Protein AF-X1AWE0-F1 (afdb_monomer_lite)

pLDDT: mean 93.88, std 6.49, range [54.72, 98.06]

Foldseek 3Di:
DDDDAWDWDDPDVPRIDIDDQDQDQEEEFEAEAEDDAGLVSLLVGLLVSVVSVHPAYAYDYDAYVPPRGDPNNVVSNVVSPHD

Sequence (83 aa):
MKRQVDFEVETLPGVHLGQKIIPVASSGSYVPGGRYPMLASAHMTVITPKVAGVSRAVACSPPVKGQGLWPATLYSMHAAGAD

Organism: NCBI:txid412755

Secondary structure (DSSP, 8-state):
-PPP--EEEEEETTEEEEE-----SEEEEE---SSS--HHHHHHHHHHHHHHT-SEEEEE-PPBTTTB--HHHHHHHHHTT--

Radius of gyration: 18.52 Å; chains: 1; bounding box: 39×25×56 Å

InterPro domains:
  IPR012131 Histidinol dehydrogenase [PF00815] (8-83)
  IPR012131 Histidinol dehydrogenase [PR00083] (9-36)
  IPR012131 Histidinol dehydrogenase [PR00083] (72-83)
  IPR012131 Histidinol dehydrogenase [PTHR21256] (3-83)
  IPR016161 Aldehyde/histidinol dehydrogenase [SSF53720] (3-82)

Structure (mmCIF, N/CA/C/O backbone):
data_AF-X1AWE0-F1
#
_entry.id   AF-X1AWE0-F1
#
loop_
_atom_site.group_PDB
_atom_site.id
_atom_site.type_symbol
_atom_site.label_atom_id
_atom_site.label_alt_id
_atom_site.label_comp_id
_atom_site.label_asym_id
_atom_site.label_entity_id
_atom_site.label_seq_id
_atom_site.pdbx_PDB_ins_code
_atom_site.Cartn_x
_atom_site.Cartn_y
_atom_site.Cartn_z
_atom_site.occupancy
_atom_site.B_iso_or_equiv
_atom_site.auth_seq_id
_atom_site.auth_comp_id
_atom_site.auth_asym_id
_atom_site.auth_atom_id
_atom_site.pdbx_PDB_model_num
ATOM 1 N N . MET A 1 1 ? -0.953 -12.404 15.728 1.00 54.72 1 MET A N 1
ATOM 2 C CA . MET A 1 1 ? -0.612 -11.009 16.095 1.00 54.72 1 MET A CA 1
ATOM 3 C C . MET A 1 1 ? -1.900 -10.192 16.100 1.00 54.72 1 MET A C 1
ATOM 5 O O . MET A 1 1 ? -2.657 -10.323 15.147 1.00 54.72 1 MET A O 1
ATOM 9 N N . LYS A 1 2 ? -2.217 -9.443 17.167 1.00 68.56 2 LYS A N 1
ATOM 10 C CA . LYS A 1 2 ? -3.449 -8.628 17.238 1.00 68.56 2 LYS A CA 1
ATOM 11 C C . LYS A 1 2 ? -3.242 -7.313 16.474 1.00 68.56 2 LYS A C 1
ATOM 13 O O . LYS A 1 2 ? -2.271 -6.612 16.741 1.00 68.56 2 LYS A O 1
ATOM 18 N N . ARG A 1 3 ? -4.139 -6.992 15.534 1.00 81.19 3 ARG A N 1
ATOM 19 C CA . ARG A 1 3 ? -4.215 -5.667 14.894 1.00 81.19 3 ARG A CA 1
ATOM 20 C C . ARG A 1 3 ? -4.622 -4.646 15.960 1.00 81.19 3 ARG A C 1
ATOM 22 O O . ARG A 1 3 ? -5.507 -4.958 16.756 1.00 81.19 3 ARG A O 1
ATOM 29 N N . GLN A 1 4 ? -3.999 -3.467 15.991 1.00 83.44 4 GLN A N 1
ATOM 30 C CA . GLN A 1 4 ? -4.538 -2.384 16.817 1.00 83.44 4 GLN A CA 1
ATOM 31 C C . GLN A 1 4 ? -5.938 -2.016 16.306 1.00 83.44 4 GLN A C 1
ATOM 33 O O . GLN A 1 4 ? -6.196 -2.058 15.102 1.00 83.44 4 GLN A O 1
ATOM 38 N N . VAL A 1 5 ? -6.850 -1.721 17.224 1.00 90.31 5 VAL A N 1
ATOM 39 C CA . VAL A 1 5 ? -8.238 -1.362 16.925 1.00 90.31 5 VAL A CA 1
ATOM 40 C C . VAL A 1 5 ? -8.547 -0.021 17.566 1.00 90.31 5 VAL A C 1
ATOM 42 O O . VAL A 1 5 ? -7.909 0.349 18.554 1.00 90.31 5 VAL A O 1
ATOM 45 N N . ASP A 1 6 ? -9.507 0.691 16.989 1.00 95.25 6 ASP A N 1
ATOM 46 C CA . ASP A 1 6 ? -10.013 1.932 17.560 1.00 95.25 6 ASP A CA 1
ATOM 47 C C . ASP A 1 6 ? -10.542 1.679 18.973 1.00 95.25 6 ASP A C 1
ATOM 49 O O . ASP A 1 6 ? -11.140 0.634 19.253 1.00 95.25 6 ASP A O 1
ATOM 53 N N . PHE A 1 7 ? -10.324 2.643 19.861 1.00 95.31 7 PHE A N 1
ATOM 54 C CA . PHE A 1 7 ? -10.890 2.601 21.200 1.00 95.31 7 PHE A CA 1
ATOM 55 C C . PHE A 1 7 ? -11.262 3.997 21.676 1.00 95.31 7 PHE A C 1
ATOM 57 O O . PHE A 1 7 ? -10.665 4.997 21.274 1.00 95.31 7 PHE A O 1
ATOM 64 N N . GLU A 1 8 ? -12.227 4.025 22.582 1.00 97.25 8 GLU A N 1
ATOM 65 C CA . GLU A 1 8 ? -12.666 5.203 23.309 1.00 97.25 8 GLU A CA 1
ATOM 66 C C . GLU A 1 8 ? -12.972 4.781 24.748 1.00 97.25 8 GLU A C 1
ATOM 68 O O . GLU A 1 8 ? -13.458 3.675 24.993 1.00 97.25 8 GLU A O 1
ATOM 73 N N . VAL A 1 9 ? -12.638 5.641 25.701 1.00 97.31 9 VAL A N 1
ATOM 74 C CA . VAL A 1 9 ? -12.875 5.453 27.127 1.00 97.31 9 VAL A CA 1
ATOM 75 C C . VAL A 1 9 ? -13.310 6.778 27.739 1.00 97.31 9 VAL A C 1
ATOM 77 O O . VAL A 1 9 ? -12.760 7.833 27.427 1.00 97.31 9 VAL A O 1
ATOM 80 N N . GLU A 1 10 ? -14.294 6.723 28.627 1.00 97.62 10 GLU A N 1
ATOM 81 C CA . GLU A 1 10 ? -14.666 7.857 29.465 1.00 97.62 10 GLU A CA 1
ATOM 82 C C . GLU A 1 10 ? -13.764 7.865 30.706 1.00 97.62 10 GLU A C 1
ATOM 84 O O . GLU A 1 10 ? -13.835 6.968 31.545 1.00 97.62 10 GLU A O 1
ATOM 89 N N . THR A 1 11 ? -12.857 8.836 30.810 1.00 96.81 11 THR A N 1
ATOM 90 C CA . THR A 1 11 ? -11.875 8.880 31.910 1.00 96.81 11 THR A CA 1
ATOM 91 C C . THR A 1 11 ? -12.392 9.594 33.154 1.00 96.81 11 THR A C 1
ATOM 93 O O . THR A 1 11 ? -11.945 9.314 34.263 1.00 96.81 11 THR A O 1
ATOM 96 N N . LEU A 1 12 ? -13.315 10.535 32.961 1.00 97.12 12 LEU A N 1
ATOM 97 C CA . LEU A 1 12 ? -14.046 11.291 33.979 1.00 97.12 12 LEU A CA 1
ATOM 98 C C . LEU A 1 12 ? -15.460 11.536 33.434 1.00 97.12 12 LEU A C 1
ATOM 100 O O . LEU A 1 12 ? -15.604 11.527 32.212 1.00 97.12 12 LEU A O 1
ATOM 104 N N . PRO A 1 13 ? -16.471 11.815 34.277 1.00 97.69 13 PRO A N 1
ATOM 105 C CA . PRO A 1 13 ? -17.827 12.094 33.806 1.00 97.69 13 PRO A CA 1
ATOM 106 C C . PRO A 1 13 ? -17.855 13.146 32.682 1.00 97.69 13 PRO A C 1
ATOM 108 O O . PRO A 1 13 ? -17.479 14.301 32.895 1.00 97.69 13 PRO A O 1
ATOM 111 N N . GLY A 1 14 ? -18.267 12.733 31.481 1.00 97.69 14 GLY A N 1
ATOM 112 C CA . GLY A 1 14 ? -18.343 13.556 30.270 1.00 97.69 14 GLY A CA 1
ATOM 113 C C . GLY A 1 14 ? -17.027 13.766 29.501 1.00 97.69 14 GLY A C 1
ATOM 114 O O . GLY A 1 14 ? -17.027 14.493 28.507 1.00 97.69 14 GLY A O 1
ATOM 115 N N . VAL A 1 15 ? -15.908 13.163 29.918 1.00 97.69 15 VAL A N 1
ATOM 116 C CA . VAL A 1 15 ? -14.595 13.289 29.256 1.00 97.69 15 VAL A CA 1
ATOM 117 C C . VAL A 1 15 ? -14.244 11.995 28.529 1.00 97.69 15 VAL A C 1
ATOM 119 O O . VAL A 1 15 ? -13.789 11.031 29.144 1.00 97.69 15 VAL A O 1
ATOM 122 N N . HIS A 1 16 ? -14.400 12.007 27.206 1.00 97.44 16 HIS A N 1
ATOM 123 C CA . HIS A 1 16 ? -14.093 10.879 26.325 1.00 97.44 16 HIS A CA 1
ATOM 124 C C . HIS A 1 16 ? -12.710 11.046 25.689 1.00 97.44 16 HIS A C 1
ATOM 126 O O . HIS A 1 16 ? -12.442 12.048 25.025 1.00 97.44 16 HIS A O 1
ATOM 132 N N . LEU A 1 17 ? -11.837 10.055 25.872 1.00 97.56 17 LEU A N 1
ATOM 133 C CA . LEU A 1 17 ? -10.512 9.982 25.254 1.00 97.56 17 LEU A CA 1
ATOM 134 C C . LEU A 1 17 ? -10.381 8.684 24.459 1.00 97.56 17 LEU A C 1
ATOM 136 O O . LEU A 1 17 ? -10.971 7.667 24.808 1.00 97.56 17 LEU A O 1
ATOM 140 N N . GLY A 1 18 ? -9.574 8.687 23.403 1.00 95.88 18 GLY A N 1
ATOM 141 C CA . GLY A 1 18 ? -9.429 7.509 22.559 1.00 95.88 18 GLY A CA 1
ATOM 142 C C . GLY A 1 18 ? -8.362 7.648 21.488 1.00 95.88 18 GLY A C 1
ATOM 143 O O . GLY A 1 18 ? -7.700 8.680 21.365 1.00 95.88 18 GLY A O 1
ATOM 144 N N . GLN A 1 19 ? -8.224 6.595 20.691 1.00 96.62 19 GLN A N 1
ATOM 145 C CA . GLN A 1 19 ? -7.371 6.557 19.509 1.00 96.62 19 GLN A CA 1
ATOM 146 C C . GLN A 1 19 ? -8.178 6.020 18.330 1.00 96.62 19 GLN A C 1
ATOM 148 O O . GLN A 1 19 ? -8.898 5.029 18.460 1.00 96.62 19 GLN A O 1
ATOM 153 N N . LYS A 1 20 ? -7.997 6.643 17.162 1.00 95.00 20 LYS A N 1
ATOM 154 C CA . LYS A 1 20 ? -8.496 6.139 15.880 1.00 95.00 20 LYS A CA 1
ATOM 155 C C . LYS A 1 20 ? -7.341 5.857 14.933 1.00 95.00 20 LYS A C 1
ATOM 157 O O . LYS A 1 20 ? -6.399 6.648 14.855 1.00 95.00 20 LYS A O 1
ATOM 162 N N . ILE A 1 21 ? -7.428 4.756 14.198 1.00 93.62 21 ILE A N 1
ATOM 163 C CA . ILE A 1 21 ? -6.462 4.385 13.164 1.00 93.62 21 ILE A CA 1
ATOM 164 C C . ILE A 1 21 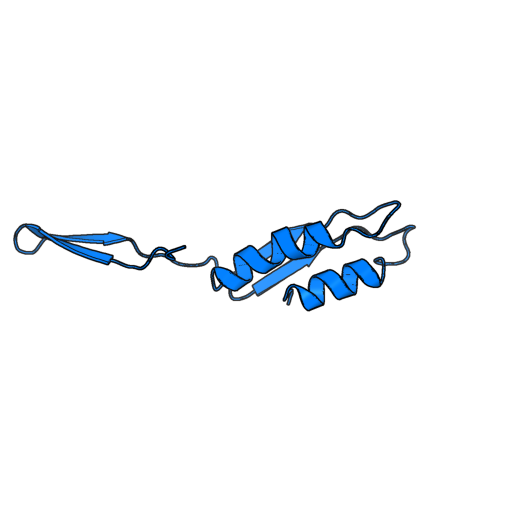? -7.058 4.747 11.812 1.00 93.62 21 ILE A C 1
ATOM 166 O O . ILE A 1 21 ? -7.934 4.062 11.291 1.00 93.62 21 ILE A O 1
ATOM 170 N N . ILE A 1 22 ? -6.567 5.842 11.242 1.00 95.12 22 ILE A N 1
ATOM 171 C CA . ILE A 1 22 ? -7.078 6.381 9.985 1.00 95.12 22 ILE A CA 1
ATOM 172 C C . ILE A 1 22 ? -5.996 6.196 8.913 1.00 95.12 22 ILE A C 1
ATOM 174 O O . ILE A 1 22 ? -4.913 6.772 9.054 1.00 95.12 22 ILE A O 1
ATOM 178 N N . PRO A 1 23 ? -6.236 5.398 7.855 1.00 95.31 23 PRO A N 1
ATOM 179 C CA . PRO A 1 23 ? -5.281 5.277 6.765 1.00 95.31 23 PRO A CA 1
ATOM 180 C C . PRO A 1 23 ? -5.156 6.596 6.005 1.00 95.31 23 PRO A C 1
ATOM 182 O O . PRO A 1 23 ? -6.119 7.346 5.841 1.00 95.31 23 PRO A O 1
ATOM 185 N N . VAL A 1 24 ? -3.960 6.857 5.483 1.00 96.81 24 VAL A N 1
ATOM 186 C CA . VAL A 1 24 ? -3.761 7.950 4.527 1.00 96.81 24 VAL A CA 1
ATOM 187 C C . VAL A 1 24 ? -4.574 7.700 3.255 1.00 96.81 24 VAL A C 1
ATOM 189 O O . VAL A 1 24 ? -4.831 6.556 2.878 1.00 96.81 24 VAL A O 1
ATOM 192 N N . ALA A 1 25 ? -4.939 8.774 2.551 1.00 97.38 25 ALA A N 1
ATOM 193 C CA . ALA A 1 25 ? -5.711 8.662 1.315 1.00 97.38 25 ALA A CA 1
ATOM 194 C C . ALA A 1 25 ? -4.948 7.892 0.220 1.00 97.38 25 ALA A C 1
ATOM 196 O O . ALA A 1 25 ? -5.534 7.078 -0.492 1.00 97.38 25 ALA A O 1
ATOM 197 N N . SER A 1 26 ? -3.635 8.117 0.097 1.00 97.88 26 SER A N 1
ATOM 198 C CA . SER A 1 26 ? -2.791 7.449 -0.894 1.00 97.88 26 SER A CA 1
ATOM 199 C C . SER A 1 26 ? -1.372 7.217 -0.374 1.00 97.88 26 SER A C 1
ATOM 201 O O . SER A 1 26 ? -0.876 7.980 0.453 1.00 97.88 26 SER A O 1
ATOM 203 N N . SER A 1 27 ? -0.723 6.168 -0.878 1.00 98.00 27 SER A N 1
ATOM 204 C CA . SER A 1 27 ? 0.666 5.809 -0.599 1.00 98.00 27 SER A CA 1
ATOM 205 C C . SER A 1 27 ? 1.421 5.555 -1.906 1.00 98.00 27 SER A C 1
ATOM 207 O O . SER A 1 27 ? 0.830 5.106 -2.890 1.00 98.00 27 SER A O 1
ATOM 209 N N . GLY A 1 28 ? 2.717 5.865 -1.910 1.00 97.81 28 GLY A N 1
ATOM 210 C CA . GLY A 1 28 ? 3.630 5.601 -3.017 1.00 97.81 28 GLY A CA 1
ATOM 211 C C . GLY A 1 28 ? 4.749 4.665 -2.573 1.00 97.81 28 GLY A C 1
ATOM 212 O O . GLY A 1 28 ? 5.433 4.937 -1.586 1.00 97.81 28 GLY A O 1
ATOM 213 N N . SER A 1 29 ? 4.952 3.590 -3.327 1.00 96.56 29 SER A N 1
ATOM 214 C CA . SER A 1 29 ? 5.917 2.533 -3.045 1.00 96.56 29 SER A CA 1
ATOM 215 C C . SER A 1 29 ? 6.993 2.509 -4.124 1.00 96.56 29 SER A C 1
ATOM 217 O O . SER A 1 29 ? 6.740 2.175 -5.280 1.00 96.56 29 SER A O 1
ATOM 219 N N . TYR A 1 30 ? 8.220 2.869 -3.755 1.00 95.88 30 TYR A N 1
ATOM 220 C CA . TYR A 1 30 ? 9.361 2.774 -4.659 1.00 95.88 30 TYR A CA 1
ATOM 221 C C . TYR A 1 30 ? 9.955 1.362 -4.632 1.00 95.88 30 TYR A C 1
ATOM 223 O O . TYR A 1 30 ? 10.353 0.867 -3.578 1.00 95.88 30 TYR A O 1
ATOM 231 N N . VAL A 1 31 ? 10.062 0.739 -5.804 1.00 95.44 31 VAL A N 1
ATOM 232 C CA . VAL A 1 31 ? 10.683 -0.570 -6.008 1.00 95.44 31 VAL A CA 1
ATOM 233 C C . VAL A 1 31 ? 12.001 -0.372 -6.760 1.00 95.44 31 VAL A C 1
ATOM 235 O O . VAL A 1 31 ? 11.989 0.083 -7.909 1.00 95.44 31 VAL A O 1
ATOM 238 N N . PRO A 1 32 ? 13.153 -0.720 -6.163 1.00 92.38 32 PRO A N 1
ATOM 239 C CA . PRO A 1 32 ? 14.444 -0.595 -6.821 1.00 92.38 32 PRO A CA 1
ATOM 240 C C . PRO A 1 32 ? 14.488 -1.359 -8.148 1.00 92.38 32 PRO A C 1
ATOM 242 O O . PRO A 1 32 ? 14.062 -2.510 -8.237 1.00 92.38 32 PRO A O 1
ATOM 245 N N . GLY A 1 33 ? 15.018 -0.706 -9.180 1.00 88.50 33 GLY A N 1
ATOM 246 C CA . GLY A 1 33 ? 15.346 -1.337 -10.458 1.00 88.50 33 GLY A CA 1
ATOM 247 C C . GLY A 1 33 ? 16.851 -1.570 -10.606 1.00 88.50 33 GLY A C 1
ATOM 248 O O . GLY A 1 33 ? 17.609 -1.504 -9.640 1.00 88.50 33 GLY A O 1
ATOM 249 N N . GLY A 1 34 ? 17.297 -1.817 -11.838 1.00 87.00 34 GLY A N 1
ATOM 250 C CA . GLY A 1 34 ? 18.713 -1.980 -12.175 1.00 87.00 34 GLY A CA 1
ATOM 251 C C . GLY A 1 34 ? 19.008 -3.317 -12.845 1.00 87.00 34 GLY A C 1
ATOM 252 O O . GLY A 1 34 ? 18.221 -3.802 -13.659 1.00 87.00 34 GLY A O 1
ATOM 253 N N . ARG A 1 35 ? 20.166 -3.905 -12.520 1.00 88.75 35 ARG A N 1
ATOM 254 C CA . ARG A 1 35 ? 20.687 -5.114 -13.183 1.00 88.75 35 ARG A CA 1
ATOM 255 C C . ARG A 1 35 ? 19.778 -6.338 -13.029 1.00 88.75 35 ARG A C 1
ATOM 257 O O . ARG A 1 35 ? 19.769 -7.172 -13.928 1.00 88.75 35 ARG A O 1
ATOM 264 N N . TYR A 1 36 ? 19.038 -6.433 -11.926 1.00 90.44 36 TYR A N 1
ATOM 265 C CA . TYR A 1 36 ? 18.206 -7.589 -11.588 1.00 90.44 36 TYR A CA 1
ATOM 266 C 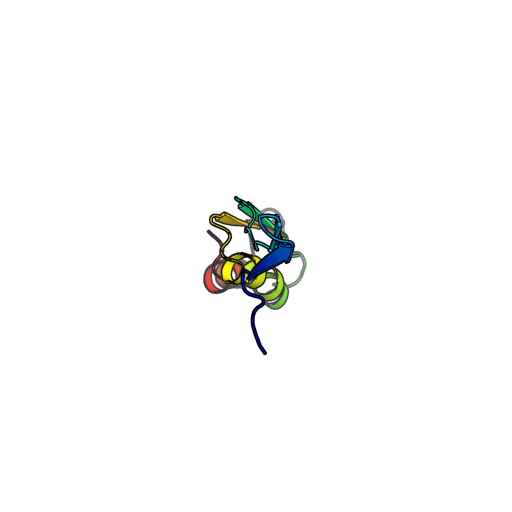C . TYR A 1 36 ? 16.785 -7.161 -11.186 1.00 90.44 36 TYR A C 1
ATOM 268 O O . TYR A 1 36 ? 16.619 -6.067 -10.640 1.00 90.44 36 TYR A O 1
ATOM 276 N N . PRO A 1 37 ? 15.763 -8.002 -11.435 1.00 91.81 37 PRO A N 1
ATOM 277 C CA . PRO A 1 37 ? 14.400 -7.744 -10.980 1.00 91.81 37 PRO A CA 1
ATOM 278 C C . PRO A 1 37 ? 14.296 -7.848 -9.453 1.00 91.81 37 PRO A C 1
ATOM 280 O O . PRO A 1 37 ? 14.773 -8.813 -8.858 1.00 91.81 37 PRO A O 1
ATOM 283 N N . MET A 1 38 ? 13.644 -6.872 -8.816 1.00 91.00 38 MET A N 1
ATOM 284 C CA . MET A 1 38 ? 13.507 -6.804 -7.358 1.00 91.00 38 MET A CA 1
ATOM 285 C C . MET A 1 38 ? 12.077 -7.134 -6.915 1.00 91.00 38 MET A C 1
ATOM 287 O O . MET A 1 38 ? 11.239 -6.255 -6.734 1.00 91.00 38 MET A O 1
ATOM 291 N N . LEU A 1 39 ? 11.799 -8.423 -6.727 1.00 94.81 39 LEU A N 1
ATOM 292 C CA . LEU A 1 39 ? 10.447 -8.922 -6.435 1.00 94.81 39 LEU A CA 1
ATOM 293 C C . LEU A 1 39 ? 10.048 -8.711 -4.964 1.00 94.81 39 LEU A C 1
ATOM 295 O O . LEU A 1 39 ? 8.926 -8.317 -4.647 1.00 94.81 39 LEU A O 1
ATOM 299 N N . ALA A 1 40 ? 10.988 -8.935 -4.044 1.00 95.69 40 ALA A N 1
ATOM 300 C CA . ALA A 1 40 ? 10.723 -8.836 -2.609 1.00 95.69 40 ALA A CA 1
ATOM 301 C C . ALA A 1 40 ? 10.333 -7.410 -2.190 1.00 95.69 40 ALA A C 1
ATOM 303 O O . ALA A 1 40 ? 9.386 -7.218 -1.431 1.00 95.69 40 ALA A O 1
ATOM 304 N N . SER A 1 41 ? 11.018 -6.401 -2.738 1.00 95.00 41 SER A N 1
ATOM 305 C CA . SER A 1 41 ? 10.756 -4.999 -2.404 1.00 95.00 41 SER A CA 1
ATOM 306 C C . SER A 1 41 ? 9.336 -4.562 -2.770 1.00 95.00 41 SER A C 1
ATOM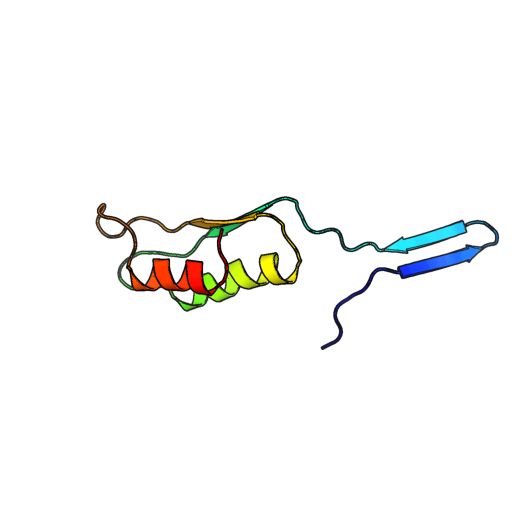 308 O O . SER A 1 41 ? 8.722 -3.835 -1.990 1.00 95.00 41 SER A O 1
ATOM 310 N N . ALA A 1 42 ? 8.782 -5.042 -3.889 1.00 96.38 42 ALA A N 1
ATOM 311 C CA . ALA A 1 42 ? 7.400 -4.747 -4.263 1.00 96.38 42 ALA A CA 1
ATOM 312 C C . ALA A 1 42 ? 6.410 -5.265 -3.207 1.00 96.38 42 ALA A C 1
ATOM 314 O O . ALA A 1 42 ? 5.568 -4.511 -2.728 1.00 96.38 42 ALA A O 1
ATOM 315 N N . HIS A 1 43 ? 6.572 -6.509 -2.750 1.00 97.31 43 HIS A N 1
ATOM 316 C CA . HIS A 1 43 ? 5.709 -7.081 -1.714 1.00 97.31 43 HIS A CA 1
ATOM 317 C C . HIS A 1 43 ? 5.850 -6.348 -0.373 1.00 97.31 43 HIS A C 1
ATOM 319 O O . HIS A 1 43 ? 4.850 -5.987 0.243 1.00 97.31 43 HIS A O 1
ATOM 325 N N . MET A 1 44 ? 7.083 -6.066 0.059 1.00 96.62 44 MET A N 1
ATOM 326 C CA . MET A 1 44 ? 7.345 -5.396 1.341 1.00 96.62 44 MET A CA 1
ATOM 327 C C . MET A 1 44 ? 6.749 -3.984 1.416 1.00 96.62 44 MET A C 1
ATOM 329 O O . MET A 1 44 ? 6.354 -3.530 2.490 1.00 96.62 44 MET A O 1
ATOM 333 N N . THR A 1 45 ? 6.688 -3.283 0.284 1.00 96.38 45 THR A N 1
ATOM 334 C CA . THR A 1 45 ? 6.279 -1.873 0.241 1.00 96.38 45 THR A CA 1
ATOM 335 C C . THR A 1 45 ? 4.819 -1.677 -0.146 1.00 96.38 45 THR A C 1
ATOM 337 O O . THR A 1 45 ? 4.220 -0.697 0.285 1.00 96.38 45 THR A O 1
ATOM 340 N N . VAL A 1 46 ? 4.216 -2.578 -0.925 1.00 98.06 46 VAL A N 1
ATOM 341 C CA . VAL A 1 46 ? 2.820 -2.445 -1.377 1.00 98.06 46 VAL A CA 1
ATOM 342 C C . VAL A 1 46 ? 1.843 -3.111 -0.407 1.00 98.06 46 VAL A C 1
ATOM 344 O O . VAL A 1 46 ? 0.789 -2.548 -0.123 1.00 98.06 46 VAL A O 1
ATOM 347 N N . ILE A 1 47 ? 2.187 -4.258 0.187 1.00 97.56 47 ILE A N 1
ATOM 348 C CA . ILE A 1 47 ? 1.247 -4.985 1.061 1.00 97.56 47 ILE A CA 1
ATOM 349 C C . ILE A 1 47 ? 0.909 -4.170 2.314 1.00 97.56 47 ILE A C 1
ATOM 351 O O . ILE A 1 47 ? -0.237 -4.164 2.756 1.00 97.56 47 ILE A O 1
ATOM 355 N N . THR A 1 48 ? 1.878 -3.438 2.864 1.00 95.38 48 THR A N 1
ATOM 356 C CA . THR A 1 48 ? 1.693 -2.624 4.074 1.00 95.38 48 THR A CA 1
ATOM 357 C C . THR A 1 48 ? 0.548 -1.604 3.938 1.00 95.38 48 THR A C 1
ATOM 359 O O . THR A 1 48 ? -0.389 -1.676 4.738 1.00 95.38 48 THR A O 1
ATOM 362 N N . PRO A 1 49 ? 0.535 -0.691 2.941 1.00 96.31 49 PRO A N 1
ATOM 363 C CA . PRO A 1 49 ? -0.589 0.225 2.750 1.00 96.31 49 PRO A CA 1
ATOM 364 C C . PRO A 1 49 ? -1.902 -0.486 2.385 1.00 96.31 49 PRO A C 1
ATOM 366 O O . PRO A 1 49 ? -2.958 -0.036 2.832 1.00 96.31 49 PRO A O 1
ATOM 369 N N . LYS A 1 50 ? -1.875 -1.618 1.659 1.00 96.19 50 LYS A N 1
ATOM 370 C CA . LYS A 1 50 ? -3.102 -2.388 1.371 1.00 96.19 50 LYS A CA 1
ATOM 371 C C . LYS A 1 50 ? -3.720 -2.977 2.640 1.00 96.19 50 LYS A C 1
ATOM 373 O O . LYS A 1 50 ? -4.919 -2.828 2.856 1.00 96.19 50 LYS A O 1
ATOM 378 N N . VAL A 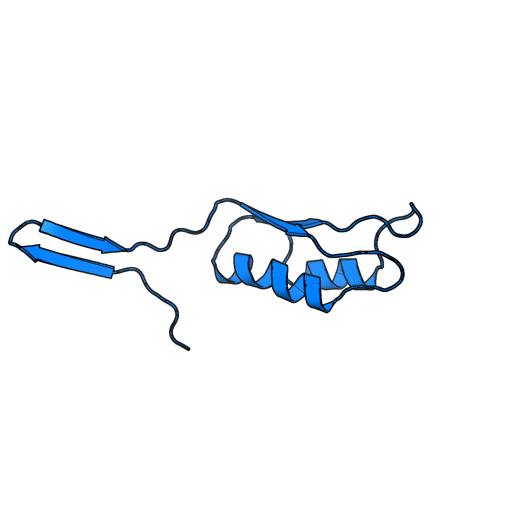1 51 ? -2.912 -3.572 3.520 1.00 94.69 51 VAL A N 1
ATOM 379 C CA . VAL A 1 51 ? -3.369 -4.095 4.821 1.00 94.69 51 VAL A CA 1
ATOM 380 C C . VAL A 1 51 ? -3.835 -2.968 5.747 1.00 94.69 51 VAL A C 1
ATOM 382 O O . VAL A 1 51 ? -4.772 -3.163 6.521 1.00 94.69 51 VAL A O 1
ATOM 385 N N . ALA A 1 52 ? -3.222 -1.785 5.654 1.00 94.00 52 ALA A N 1
ATOM 386 C CA . ALA A 1 52 ? -3.642 -0.603 6.402 1.00 94.00 52 ALA A CA 1
ATOM 387 C C . ALA A 1 52 ? -4.981 -0.007 5.920 1.00 94.00 52 ALA A C 1
ATOM 389 O O . ALA A 1 52 ? -5.562 0.801 6.637 1.00 94.00 52 ALA A O 1
ATOM 390 N N . GLY A 1 53 ? -5.488 -0.399 4.744 1.00 94.75 53 GLY A N 1
ATOM 391 C CA . GLY A 1 53 ? -6.734 0.131 4.179 1.00 94.75 53 GLY A CA 1
ATOM 392 C C . GLY A 1 53 ? -6.562 1.432 3.390 1.00 94.75 53 GLY A C 1
ATOM 393 O O . GLY A 1 53 ? -7.516 2.191 3.242 1.00 94.75 53 GLY A O 1
ATOM 394 N N . VAL A 1 54 ? -5.354 1.714 2.890 1.00 97.50 54 VAL A N 1
ATOM 395 C CA . VAL A 1 54 ? -5.107 2.861 2.004 1.00 97.50 54 VAL A CA 1
ATOM 396 C C . VAL A 1 54 ? -5.875 2.672 0.696 1.00 97.50 54 VAL A C 1
ATOM 398 O O . VAL A 1 54 ? -5.765 1.629 0.053 1.00 97.50 54 VAL A O 1
ATOM 401 N N . SER A 1 55 ? -6.620 3.702 0.283 1.00 96.38 55 SER A N 1
ATOM 402 C CA . SER A 1 55 ? -7.496 3.622 -0.895 1.00 96.38 55 SER A CA 1
ATOM 403 C C . SER A 1 55 ? -6.748 3.558 -2.230 1.00 96.38 55 SER A C 1
ATOM 405 O O . SER A 1 55 ? -7.261 2.977 -3.180 1.00 96.38 55 SER A O 1
ATOM 407 N N . ARG A 1 56 ? -5.539 4.139 -2.294 1.00 97.69 56 ARG A N 1
ATOM 408 C CA . ARG A 1 56 ? -4.687 4.147 -3.490 1.00 97.69 56 ARG A CA 1
ATOM 409 C C . ARG A 1 56 ? -3.209 3.935 -3.150 1.00 97.69 56 ARG A C 1
ATOM 411 O O . ARG A 1 56 ? -2.567 4.850 -2.627 1.00 97.69 56 ARG A O 1
ATOM 418 N N . ALA A 1 57 ? -2.658 2.774 -3.476 1.00 97.81 57 ALA A N 1
ATOM 419 C CA . ALA A 1 57 ? -1.259 2.394 -3.317 1.00 97.81 57 ALA A CA 1
ATOM 420 C C . ALA A 1 57 ? -0.578 2.262 -4.691 1.00 97.81 57 ALA A C 1
ATOM 422 O O . ALA A 1 57 ? -0.740 1.264 -5.389 1.00 97.81 57 ALA A O 1
ATOM 423 N N . VAL A 1 58 ? 0.211 3.268 -5.065 1.00 98.00 58 VAL A N 1
ATOM 424 C CA . VAL A 1 58 ? 0.920 3.313 -6.353 1.00 98.00 58 VAL A CA 1
ATOM 425 C C . VAL A 1 58 ? 2.319 2.731 -6.191 1.00 98.00 58 VAL A C 1
ATOM 427 O O . VAL A 1 58 ? 3.013 3.078 -5.237 1.00 98.00 58 VAL A O 1
ATOM 430 N N . ALA A 1 59 ? 2.770 1.906 -7.135 1.00 97.25 59 ALA A N 1
ATOM 431 C CA . ALA A 1 59 ? 4.146 1.418 -7.176 1.00 97.25 59 ALA A CA 1
ATOM 432 C C . ALA A 1 59 ? 4.931 2.027 -8.347 1.00 97.25 59 ALA A C 1
ATOM 434 O O . ALA A 1 59 ? 4.442 2.090 -9.472 1.00 97.25 59 ALA A O 1
ATOM 435 N N . CYS A 1 60 ? 6.174 2.434 -8.090 1.00 95.44 60 CYS A N 1
ATOM 436 C CA . CYS A 1 60 ? 7.067 3.023 -9.089 1.00 95.44 60 CYS A CA 1
ATOM 437 C C . CYS A 1 60 ? 8.408 2.286 -9.112 1.00 95.44 60 CYS A C 1
ATOM 439 O O . CYS A 1 60 ? 8.931 1.910 -8.066 1.00 95.44 60 CYS A O 1
ATOM 441 N N . SER A 1 61 ? 9.012 2.133 -10.289 1.00 94.69 61 SER A N 1
ATOM 442 C CA . SER A 1 61 ? 10.381 1.621 -10.435 1.00 94.69 61 SER A CA 1
ATOM 443 C C . SER A 1 61 ? 11.064 2.278 -11.630 1.00 94.69 61 SER A C 1
ATOM 445 O O . SER A 1 61 ? 10.384 2.586 -12.614 1.00 94.69 61 SER A O 1
ATOM 447 N N . PRO A 1 62 ? 12.383 2.536 -11.570 1.00 93.44 62 PRO A N 1
ATOM 448 C CA . PRO A 1 62 ? 13.095 3.122 -12.694 1.00 93.44 62 PRO A CA 1
ATOM 449 C C . PRO A 1 62 ? 13.131 2.157 -13.891 1.00 93.44 62 PRO A C 1
ATOM 451 O O . PRO A 1 62 ? 13.212 0.937 -13.704 1.00 93.44 62 PRO A O 1
ATOM 454 N N . PRO A 1 63 ? 13.128 2.681 -15.129 1.00 91.75 63 PRO A N 1
ATOM 455 C CA . PRO A 1 63 ? 13.221 1.850 -16.315 1.00 91.75 63 PRO A CA 1
ATOM 456 C C . PRO A 1 63 ? 14.590 1.169 -16.411 1.00 91.75 63 PRO A C 1
ATOM 458 O O . PRO A 1 63 ? 15.648 1.743 -16.152 1.00 91.75 63 PRO A O 1
ATOM 461 N N . VAL A 1 64 ? 14.570 -0.073 -16.861 1.00 89.75 64 VAL A N 1
ATOM 462 C CA . VAL A 1 64 ? 15.723 -0.904 -17.170 1.00 89.75 64 VAL A CA 1
ATOM 463 C C . VAL A 1 64 ? 16.195 -0.554 -18.573 1.00 89.75 64 VAL A C 1
ATOM 465 O O . VAL A 1 64 ? 15.436 -0.664 -19.536 1.00 89.75 64 VAL A O 1
ATOM 468 N N . LYS A 1 65 ? 17.456 -0.123 -18.696 1.00 84.19 65 LYS A N 1
ATOM 469 C CA . LYS A 1 65 ? 18.097 0.220 -19.983 1.00 84.19 65 LYS A CA 1
ATOM 470 C C . LYS A 1 65 ? 17.271 1.194 -20.850 1.00 84.19 65 LYS A C 1
ATOM 472 O O . LYS A 1 65 ? 17.351 1.143 -22.071 1.00 84.19 65 LYS A O 1
ATOM 477 N N . GLY A 1 66 ? 16.461 2.052 -20.224 1.00 82.00 66 GLY A N 1
ATOM 478 C CA . GLY A 1 66 ? 15.610 3.027 -20.915 1.00 82.00 66 GLY A CA 1
ATOM 479 C C . GLY A 1 66 ? 14.396 2.452 -21.659 1.00 82.00 66 GLY A C 1
ATOM 480 O O . GLY A 1 66 ? 13.767 3.199 -22.397 1.00 82.00 66 GLY A O 1
ATOM 481 N N . GLN A 1 67 ? 14.057 1.166 -21.491 1.00 82.94 67 GLN A N 1
ATOM 482 C CA . GLN A 1 67 ? 13.004 0.506 -22.286 1.00 82.94 67 GLN A CA 1
ATOM 483 C C . GLN A 1 67 ? 11.712 0.195 -21.513 1.00 82.94 67 GLN A C 1
ATOM 485 O O . GLN A 1 67 ? 10.665 0.021 -22.126 1.00 82.94 67 GLN A O 1
ATOM 490 N N . GLY A 1 68 ? 11.755 0.125 -20.181 1.00 89.44 68 GLY A N 1
ATOM 491 C CA . GLY A 1 68 ? 10.592 -0.217 -19.352 1.00 89.44 68 GLY A CA 1
ATOM 492 C C . GLY A 1 68 ? 10.996 -0.962 -18.085 1.00 89.44 68 GLY A C 1
ATOM 493 O O . GLY A 1 68 ? 12.166 -0.963 -17.721 1.00 89.44 68 GLY A O 1
ATOM 494 N N . LEU A 1 69 ? 10.055 -1.597 -17.391 1.00 93.62 69 LEU A N 1
ATOM 495 C CA . LEU A 1 69 ? 10.358 -2.394 -16.197 1.00 93.62 69 LEU A CA 1
ATOM 496 C C . LEU A 1 69 ? 10.685 -3.843 -16.574 1.00 93.62 69 LEU A C 1
ATOM 498 O O . LEU A 1 69 ? 10.239 -4.355 -17.599 1.00 93.62 69 LEU A O 1
ATOM 502 N N . TRP A 1 70 ? 11.400 -4.546 -15.693 1.00 93.75 70 TRP A N 1
ATOM 503 C CA . TRP A 1 70 ? 11.438 -6.006 -15.754 1.00 93.75 70 TRP A CA 1
ATOM 504 C C . TRP A 1 70 ? 10.004 -6.561 -15.651 1.00 93.75 70 TRP A C 1
ATOM 506 O O . TRP A 1 70 ? 9.312 -6.210 -14.689 1.00 93.75 70 TRP A O 1
ATOM 516 N N . PRO A 1 71 ? 9.565 -7.470 -16.545 1.00 94.56 71 PRO A N 1
ATOM 517 C CA . PRO A 1 71 ? 8.217 -8.042 -16.481 1.00 94.56 71 PRO A CA 1
ATOM 518 C C . PRO A 1 71 ? 7.906 -8.697 -15.131 1.00 94.56 71 PRO A C 1
ATOM 520 O O . PRO A 1 71 ? 6.813 -8.536 -14.599 1.00 94.56 71 PRO A O 1
ATOM 523 N N . ALA A 1 72 ? 8.896 -9.364 -14.528 1.00 95.25 72 ALA A N 1
ATOM 524 C CA . ALA A 1 72 ? 8.756 -9.967 -13.206 1.00 95.25 72 ALA A CA 1
ATOM 525 C C . ALA A 1 72 ? 8.548 -8.919 -12.095 1.00 95.25 72 ALA A C 1
ATOM 527 O O . ALA A 1 72 ? 7.736 -9.134 -11.201 1.00 95.25 72 ALA A O 1
ATOM 528 N N . THR A 1 73 ? 9.229 -7.767 -12.162 1.00 95.69 73 THR A N 1
ATOM 529 C CA . THR A 1 73 ? 9.018 -6.661 -11.213 1.00 95.69 73 THR A CA 1
ATOM 530 C C . THR A 1 73 ? 7.617 -6.073 -11.364 1.00 95.69 73 THR A C 1
ATOM 532 O O . THR A 1 73 ? 6.937 -5.876 -10.361 1.00 95.69 73 THR A O 1
ATOM 535 N N . LEU A 1 74 ? 7.164 -5.840 -12.601 1.00 95.25 74 LEU A N 1
ATOM 536 C CA . LEU A 1 74 ? 5.817 -5.329 -12.872 1.00 95.25 74 LEU A CA 1
ATOM 537 C C . LEU A 1 74 ? 4.741 -6.297 -12.359 1.00 95.25 74 LEU A C 1
ATOM 539 O O . LEU A 1 74 ? 3.836 -5.889 -11.633 1.00 95.25 74 LEU A O 1
ATOM 543 N N . TYR A 1 75 ? 4.884 -7.590 -12.663 1.00 97.19 75 TYR A N 1
ATOM 544 C CA . TYR A 1 75 ? 3.995 -8.625 -12.138 1.00 97.19 75 TYR A CA 1
ATOM 545 C C . TYR A 1 75 ? 4.010 -8.656 -10.609 1.00 97.19 75 TYR A C 1
ATOM 547 O O . TYR A 1 75 ? 2.960 -8.745 -9.986 1.00 97.19 75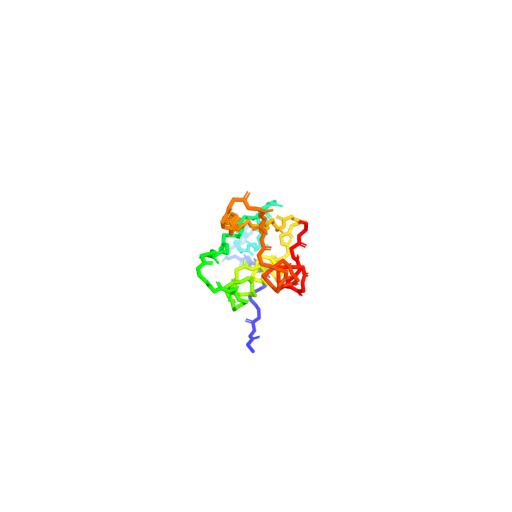 TYR A O 1
ATOM 555 N N . SER A 1 76 ? 5.184 -8.525 -9.990 1.00 97.38 76 SER A N 1
ATOM 556 C CA . SER A 1 76 ? 5.309 -8.515 -8.536 1.00 97.38 76 SER A CA 1
ATOM 557 C C . SER A 1 76 ? 4.616 -7.319 -7.879 1.00 97.38 76 SER A C 1
ATOM 559 O O . SER A 1 76 ? 4.094 -7.475 -6.781 1.00 97.38 76 SER A O 1
ATOM 561 N N . MET A 1 77 ? 4.610 -6.140 -8.507 1.00 97.62 77 MET A N 1
ATOM 562 C CA . MET A 1 77 ? 3.849 -4.982 -8.015 1.00 97.62 77 MET A CA 1
ATOM 563 C C . MET A 1 77 ? 2.347 -5.237 -8.092 1.00 97.62 77 MET A C 1
ATOM 565 O O . MET A 1 77 ? 1.634 -5.015 -7.116 1.00 97.62 77 MET A O 1
ATOM 569 N N . HIS A 1 78 ? 1.886 -5.751 -9.234 1.00 97.62 78 HIS A N 1
ATOM 570 C CA . HIS A 1 78 ? 0.485 -6.091 -9.441 1.00 97.62 78 HIS A CA 1
ATOM 571 C C . HIS A 1 78 ? 0.013 -7.169 -8.454 1.00 97.62 78 HIS A C 1
ATOM 573 O O . HIS A 1 78 ? -0.989 -6.987 -7.771 1.00 97.62 78 HIS A O 1
ATOM 579 N N . ALA A 1 79 ? 0.781 -8.252 -8.300 1.00 97.94 79 ALA A N 1
ATOM 580 C CA . ALA A 1 79 ? 0.483 -9.339 -7.369 1.00 97.94 79 ALA A CA 1
ATOM 581 C C . ALA A 1 79 ? 0.488 -8.883 -5.899 1.00 97.94 79 ALA A C 1
ATOM 583 O O . ALA A 1 79 ? -0.270 -9.413 -5.091 1.00 97.94 79 ALA A O 1
ATOM 584 N N . ALA A 1 80 ? 1.306 -7.883 -5.551 1.00 97.56 80 ALA A N 1
ATOM 585 C CA . ALA A 1 80 ? 1.307 -7.279 -4.221 1.00 97.56 80 ALA A CA 1
ATOM 586 C C . ALA A 1 80 ? 0.106 -6.341 -3.969 1.00 97.56 80 ALA A C 1
ATOM 588 O O . ALA A 1 80 ? -0.117 -5.943 -2.824 1.00 97.56 80 ALA A O 1
ATOM 589 N N . GLY A 1 81 ? -0.674 -6.012 -5.006 1.00 97.44 81 GLY A N 1
ATOM 590 C CA . GLY A 1 81 ? -1.898 -5.216 -4.917 1.00 97.44 81 GLY A CA 1
ATOM 591 C C . GLY A 1 81 ? -1.726 -3.729 -5.223 1.00 97.44 81 GLY A C 1
ATOM 592 O O . GLY A 1 81 ? -2.513 -2.930 -4.714 1.00 97.44 81 GLY A O 1
ATOM 593 N N . ALA A 1 82 ? -0.701 -3.354 -5.997 1.00 97.44 82 ALA A N 1
ATOM 594 C CA . ALA A 1 82 ? -0.546 -1.985 -6.485 1.00 97.44 82 ALA A CA 1
ATOM 595 C C . ALA A 1 82 ? -1.686 -1.628 -7.454 1.00 97.44 82 ALA A C 1
ATOM 597 O O . ALA A 1 82 ? -2.106 -2.482 -8.241 1.00 97.44 82 ALA A O 1
ATOM 598 N N . ASP A 1 83 ? -2.163 -0.385 -7.365 1.00 96.25 83 ASP A N 1
ATOM 599 C CA . ASP 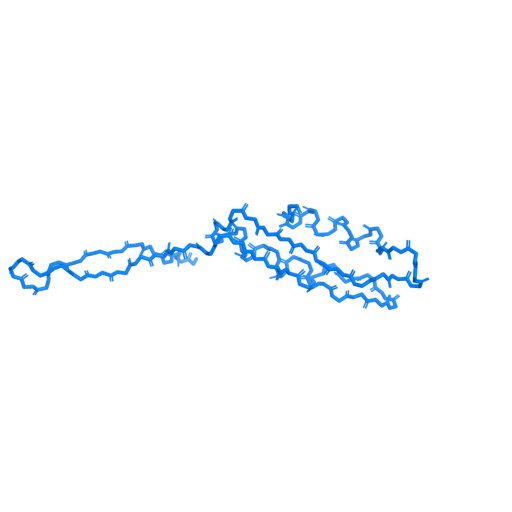A 1 83 ? -3.272 0.153 -8.168 1.00 96.25 83 ASP A CA 1
ATOM 600 C C . ASP A 1 83 ? -2.805 0.764 -9.499 1.00 96.25 83 ASP A C 1
ATOM 602 O O . ASP A 1 83 ? -1.677 1.318 -9.545 1.00 96.25 83 ASP A O 1
#